Protein AF-A0A9X5XL05-F1 (afdb_monomer_lite)

Structure (mmCIF, N/CA/C/O backbone):
data_AF-A0A9X5XL05-F1
#
_entry.id   AF-A0A9X5XL05-F1
#
loop_
_atom_site.group_PDB
_atom_site.id
_atom_site.type_symbol
_atom_site.label_atom_id
_atom_site.label_alt_id
_atom_site.label_comp_id
_atom_site.label_asym_id
_atom_site.label_entity_id
_atom_site.label_seq_id
_atom_site.pdbx_PDB_ins_code
_atom_site.Cartn_x
_atom_site.Cartn_y
_atom_site.Cartn_z
_atom_site.occupancy
_atom_site.B_iso_or_equiv
_atom_site.auth_seq_id
_atom_site.auth_comp_id
_atom_site.auth_asym_id
_atom_site.auth_atom_id
_atom_site.pdbx_PDB_model_num
ATOM 1 N N . MET A 1 1 ? 12.561 16.485 1.903 1.00 48.22 1 MET A N 1
ATOM 2 C CA . MET A 1 1 ? 11.525 15.566 1.399 1.00 48.22 1 MET A CA 1
ATOM 3 C C . MET A 1 1 ? 10.484 15.370 2.494 1.00 48.22 1 MET A C 1
ATOM 5 O O . MET A 1 1 ? 10.658 14.465 3.294 1.00 48.22 1 MET A O 1
ATOM 9 N N . PRO A 1 2 ? 9.504 16.279 2.630 1.00 58.25 2 PRO A N 1
ATOM 10 C CA . PRO A 1 2 ? 8.485 16.184 3.678 1.00 58.25 2 PRO A CA 1
ATOM 11 C C . PRO A 1 2 ? 7.296 15.292 3.279 1.00 58.25 2 PRO A C 1
ATOM 13 O O . PRO A 1 2 ? 6.867 14.473 4.084 1.00 58.25 2 PRO A O 1
ATOM 16 N N . GLU A 1 3 ? 6.841 15.361 2.026 1.00 59.88 3 GLU A N 1
ATOM 17 C CA . GLU A 1 3 ? 5.584 14.739 1.564 1.00 59.88 3 GLU A CA 1
ATOM 18 C C . GLU A 1 3 ? 5.547 13.207 1.707 1.00 59.88 3 GLU A C 1
ATOM 20 O O . GLU A 1 3 ? 4.507 12.631 2.014 1.00 59.88 3 GLU A O 1
ATOM 25 N N . THR A 1 4 ? 6.686 12.523 1.559 1.00 67.69 4 THR A N 1
ATOM 26 C CA . THR A 1 4 ? 6.767 11.057 1.696 1.00 67.69 4 THR A CA 1
ATOM 27 C C . THR A 1 4 ? 6.637 10.577 3.145 1.00 67.69 4 THR A C 1
ATOM 29 O O . THR A 1 4 ? 6.239 9.438 3.379 1.00 67.69 4 THR A O 1
ATOM 32 N N . SER A 1 5 ? 6.929 11.443 4.122 1.00 78.19 5 SER A N 1
ATOM 33 C CA .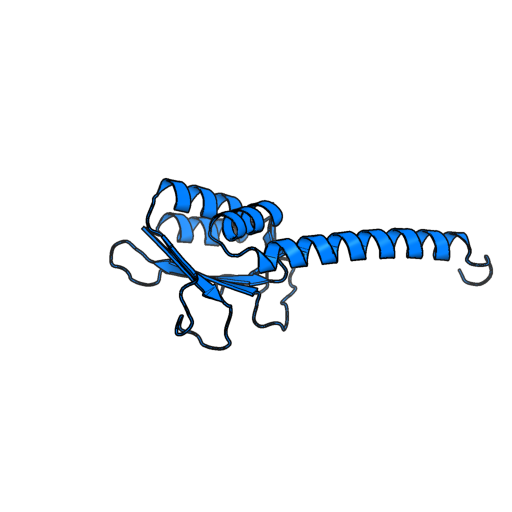 SER A 1 5 ? 6.847 11.125 5.556 1.00 78.19 5 SER A CA 1
ATOM 34 C C . SER A 1 5 ? 5.454 11.337 6.159 1.00 78.19 5 SER A C 1
ATOM 36 O O . SER A 1 5 ? 5.176 10.851 7.253 1.00 78.19 5 SER A O 1
ATOM 38 N N . GLU A 1 6 ? 4.561 12.033 5.452 1.00 89.12 6 GLU A N 1
ATOM 39 C CA . GLU A 1 6 ? 3.237 12.392 5.973 1.00 89.12 6 GLU A CA 1
ATOM 40 C C . GLU A 1 6 ? 2.302 11.187 6.071 1.00 89.12 6 GLU A C 1
ATOM 42 O O . GLU A 1 6 ? 1.629 11.024 7.089 1.00 89.12 6 GLU A O 1
ATOM 47 N N . LEU A 1 7 ? 2.308 10.301 5.067 1.00 93.56 7 LEU A N 1
ATOM 48 C CA . LEU A 1 7 ? 1.535 9.062 5.140 1.00 93.56 7 LEU A CA 1
ATOM 49 C C . LEU A 1 7 ? 2.006 8.212 6.325 1.00 93.56 7 LEU A C 1
ATOM 51 O O . LEU A 1 7 ? 1.184 7.780 7.126 1.00 93.56 7 LEU A O 1
ATOM 55 N N . ASP A 1 8 ? 3.319 8.024 6.483 1.00 93.94 8 ASP A N 1
ATOM 56 C CA . ASP A 1 8 ? 3.891 7.246 7.589 1.00 93.94 8 ASP A CA 1
ATOM 57 C C . ASP A 1 8 ? 3.458 7.788 8.963 1.00 93.94 8 ASP A C 1
ATOM 59 O O . ASP A 1 8 ? 3.035 7.031 9.842 1.00 93.94 8 ASP A O 1
ATOM 63 N N . ALA A 1 9 ? 3.452 9.117 9.112 1.00 94.25 9 ALA A N 1
ATOM 64 C CA . ALA A 1 9 ? 2.996 9.794 10.320 1.00 94.25 9 ALA A CA 1
ATOM 65 C C . ALA A 1 9 ? 1.493 9.614 10.604 1.00 94.25 9 ALA A C 1
ATOM 67 O O . ALA A 1 9 ? 1.076 9.702 11.762 1.00 94.25 9 ALA A O 1
ATOM 68 N N . VAL A 1 10 ? 0.664 9.352 9.592 1.00 96.00 10 VAL A N 1
ATOM 69 C CA . VAL A 1 10 ? -0.740 8.958 9.787 1.00 96.00 10 VAL A CA 1
ATOM 70 C C . VAL A 1 10 ? -0.832 7.476 10.143 1.00 96.00 10 VAL A C 1
ATOM 72 O O . VAL A 1 10 ? -1.502 7.124 11.114 1.00 96.00 10 VAL A O 1
ATOM 75 N N . LEU A 1 11 ? -0.123 6.611 9.412 1.00 96.06 11 LEU A N 1
ATOM 76 C CA . LEU A 1 11 ? -0.182 5.157 9.588 1.00 96.06 11 LEU A CA 1
ATOM 77 C C . LEU A 1 11 ? 0.314 4.692 10.963 1.00 96.06 11 LEU A C 1
ATOM 79 O O . LEU A 1 11 ? -0.214 3.715 11.483 1.00 96.06 11 LEU A O 1
ATOM 83 N N . GLN A 1 12 ? 1.254 5.402 11.596 1.00 96.12 12 GLN A N 1
ATOM 84 C CA . GLN A 1 12 ? 1.712 5.086 12.961 1.00 96.12 12 GLN A CA 1
ATOM 85 C C . GLN A 1 12 ? 0.593 5.140 14.022 1.00 96.12 12 GLN A C 1
ATOM 87 O O . GLN A 1 12 ? 0.749 4.587 15.107 1.00 96.12 12 GLN A O 1
ATOM 92 N N . HIS A 1 13 ? -0.519 5.828 13.737 1.00 96.88 13 HIS A N 1
ATOM 93 C CA . HIS A 1 13 ? -1.667 5.932 14.641 1.00 96.88 13 HIS A CA 1
ATOM 94 C C . HIS A 1 13 ? -2.726 4.850 14.383 1.00 96.88 13 HIS A C 1
ATOM 96 O O . HIS A 1 13 ? -3.717 4.775 15.114 1.00 96.88 13 HIS A O 1
ATOM 102 N N . ALA A 1 14 ? -2.548 4.029 13.346 1.00 97.94 14 ALA A N 1
ATOM 103 C CA . ALA A 1 14 ? -3.479 2.962 13.029 1.00 97.94 14 ALA A CA 1
ATOM 104 C C . ALA A 1 14 ? -3.370 1.826 14.052 1.00 97.94 14 ALA A C 1
ATOM 106 O O . ALA A 1 14 ? -2.284 1.352 14.375 1.00 97.94 14 ALA A O 1
ATOM 107 N N . SER A 1 15 ? -4.520 1.361 14.531 1.00 98.00 15 SER A N 1
ATOM 108 C CA . SER A 1 15 ? -4.636 0.168 15.377 1.00 98.00 15 SER A CA 1
ATOM 109 C C . SER A 1 15 ? -5.149 -1.049 14.604 1.00 98.00 15 SER A C 1
ATOM 111 O O . SER A 1 15 ? -5.112 -2.176 15.098 1.00 98.00 15 SER A O 1
ATOM 113 N N . ARG A 1 16 ? -5.670 -0.813 13.396 1.00 98.12 16 ARG A N 1
ATOM 114 C CA . ARG A 1 16 ? -6.301 -1.818 12.552 1.00 98.12 16 ARG A CA 1
ATOM 115 C C . ARG A 1 16 ? -6.215 -1.409 11.089 1.00 98.12 16 ARG A C 1
ATOM 117 O O . ARG A 1 16 ? -6.280 -0.223 10.765 1.00 98.12 16 ARG A O 1
ATOM 124 N N . VAL A 1 17 ? -6.124 -2.397 10.210 1.00 97.56 17 VAL A N 1
ATOM 125 C CA . VAL A 1 17 ? -6.231 -2.227 8.764 1.00 97.56 17 VAL A CA 1
ATOM 126 C C . VAL A 1 17 ? -7.261 -3.196 8.200 1.00 97.56 17 VAL A C 1
ATOM 128 O O . VAL A 1 17 ? -7.311 -4.365 8.587 1.00 97.56 17 VAL A O 1
ATOM 131 N N . ARG A 1 18 ? -8.076 -2.705 7.271 1.00 96.12 18 ARG A N 1
ATOM 132 C CA . ARG A 1 18 ? -8.934 -3.521 6.413 1.00 96.12 18 ARG A CA 1
ATOM 133 C C . ARG A 1 18 ? -8.456 -3.417 4.983 1.00 96.12 18 ARG A C 1
ATOM 135 O O . ARG A 1 18 ? -8.165 -2.328 4.498 1.00 96.12 18 ARG A O 1
ATOM 142 N N . VAL A 1 19 ? -8.385 -4.551 4.310 1.00 94.44 19 VAL A N 1
ATOM 143 C CA . VAL A 1 19 ? -7.928 -4.650 2.931 1.00 94.44 19 VAL A CA 1
ATOM 144 C C . VAL A 1 19 ? -9.054 -5.226 2.097 1.00 94.44 19 VAL A C 1
ATOM 146 O O . VAL A 1 19 ? -9.656 -6.229 2.473 1.00 94.44 19 VAL A O 1
ATOM 149 N N . ALA A 1 20 ? -9.333 -4.593 0.967 1.00 91.88 20 ALA A N 1
ATOM 150 C CA . ALA A 1 20 ? -10.346 -5.038 0.025 1.00 91.88 20 ALA A CA 1
ATOM 151 C C . ALA A 1 20 ? -9.894 -4.784 -1.412 1.00 91.88 20 ALA A C 1
ATOM 153 O O . ALA A 1 20 ? -8.992 -3.979 -1.664 1.00 91.88 20 ALA A O 1
ATOM 154 N N . ALA A 1 21 ? -10.549 -5.441 -2.367 1.00 85.56 21 ALA A N 1
ATOM 155 C CA . ALA A 1 21 ? -10.372 -5.113 -3.775 1.00 85.56 21 ALA A CA 1
ATOM 156 C C . ALA A 1 21 ? -10.703 -3.630 -4.009 1.00 85.56 21 ALA A C 1
ATOM 158 O O . ALA A 1 21 ? -11.677 -3.102 -3.461 1.00 85.56 21 ALA A O 1
ATOM 159 N N . ALA A 1 22 ? -9.894 -2.944 -4.818 1.00 78.50 22 ALA A N 1
ATOM 160 C CA . ALA A 1 22 ? -10.195 -1.565 -5.173 1.00 78.50 22 ALA A CA 1
ATOM 161 C C . ALA A 1 22 ? -11.462 -1.523 -6.046 1.00 78.50 22 ALA A C 1
ATOM 163 O O . ALA A 1 22 ? -11.494 -2.031 -7.167 1.00 78.50 22 ALA A O 1
ATOM 164 N N . VAL A 1 23 ? -12.521 -0.909 -5.522 1.00 68.69 23 VAL A N 1
ATOM 165 C CA . VAL A 1 23 ? -13.788 -0.676 -6.224 1.00 68.69 23 VAL A CA 1
ATOM 166 C C . VAL A 1 23 ? -14.033 0.824 -6.368 1.00 68.69 23 VAL A C 1
ATOM 168 O O . VAL A 1 23 ? -13.416 1.636 -5.684 1.00 68.69 23 VAL A O 1
ATOM 171 N N . ALA A 1 24 ? -14.939 1.214 -7.264 1.00 55.72 24 ALA A N 1
ATOM 172 C CA . ALA A 1 24 ? -15.238 2.624 -7.523 1.00 55.72 24 ALA A CA 1
ATOM 173 C C . ALA A 1 24 ? -15.923 3.361 -6.345 1.00 55.72 24 ALA A C 1
ATOM 175 O O . ALA A 1 24 ? -16.083 4.579 -6.416 1.00 55.72 24 ALA A O 1
ATOM 176 N N . SER A 1 25 ? -16.353 2.662 -5.285 1.00 55.03 25 SER A N 1
ATOM 177 C CA . SER A 1 25 ? -17.023 3.268 -4.126 1.00 55.03 25 SER A CA 1
ATOM 178 C C . SER A 1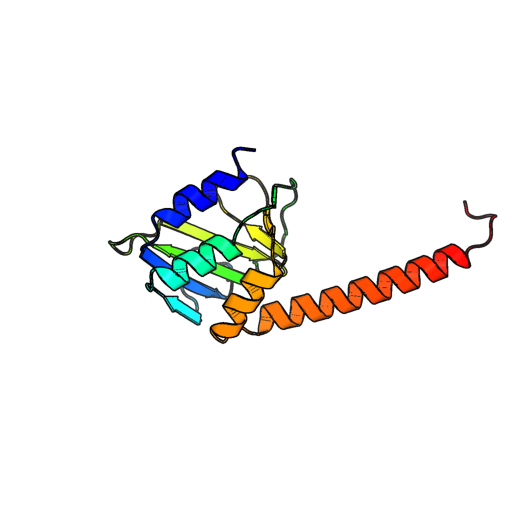 25 ? -16.044 3.778 -3.066 1.00 55.03 25 SER A C 1
ATOM 180 O O . SER A 1 25 ? -14.960 3.238 -2.863 1.00 55.03 25 SER A O 1
ATOM 182 N N . THR A 1 26 ? -16.463 4.816 -2.339 1.00 51.59 26 THR A N 1
ATOM 183 C CA . THR A 1 26 ? -15.694 5.445 -1.251 1.00 51.59 26 THR A CA 1
ATOM 184 C C . THR A 1 26 ? -15.670 4.626 0.044 1.00 51.59 26 THR A C 1
ATOM 186 O O . THR A 1 26 ? -14.795 4.849 0.879 1.00 51.59 26 THR A O 1
ATOM 189 N N . ALA A 1 27 ? -16.604 3.687 0.212 1.00 55.97 27 ALA A N 1
ATOM 190 C CA . ALA A 1 27 ? -16.660 2.748 1.329 1.00 55.97 27 ALA A CA 1
ATOM 191 C C . ALA A 1 27 ? -16.088 1.380 0.930 1.00 55.97 27 ALA A C 1
ATOM 193 O O . ALA A 1 27 ? -16.210 0.967 -0.230 1.00 55.97 27 ALA A O 1
ATOM 194 N N . VAL A 1 28 ? -15.508 0.668 1.904 1.00 55.72 28 VAL A N 1
ATOM 195 C CA . VAL A 1 28 ? -15.222 -0.770 1.800 1.00 55.72 28 VAL A CA 1
ATOM 196 C C . VAL A 1 28 ? -16.552 -1.529 1.917 1.00 55.72 28 VAL A C 1
ATOM 198 O O . VAL A 1 28 ? -16.828 -2.184 2.911 1.00 55.72 28 VAL A O 1
ATOM 201 N N . ASP A 1 29 ? -17.409 -1.393 0.905 1.00 55.88 29 ASP A N 1
ATOM 202 C CA . ASP A 1 29 ? -18.634 -2.195 0.746 1.00 55.88 29 ASP A CA 1
ATOM 203 C C . ASP A 1 29 ? -18.360 -3.486 -0.058 1.00 55.88 29 ASP A C 1
ATOM 205 O O . ASP A 1 29 ? -19.276 -4.226 -0.418 1.00 55.88 29 ASP A O 1
ATOM 209 N N . GLY A 1 30 ? -17.086 -3.750 -0.371 1.00 61.56 30 GLY A N 1
ATOM 210 C CA . GLY A 1 30 ? -16.612 -4.987 -0.987 1.00 61.56 30 GLY A CA 1
ATOM 211 C C . GLY A 1 30 ? -16.247 -6.055 0.045 1.00 61.56 30 GLY A C 1
ATOM 212 O O . GLY A 1 30 ? -16.142 -5.785 1.240 1.00 61.56 30 GLY A O 1
ATOM 213 N N . GLU A 1 31 ? -16.025 -7.280 -0.430 1.00 79.56 31 GLU A N 1
ATOM 214 C CA . GLU A 1 31 ? -15.494 -8.372 0.389 1.00 79.56 31 GLU A CA 1
ATOM 215 C C . GLU A 1 31 ? -14.166 -7.950 1.039 1.00 79.56 31 GLU A C 1
ATOM 217 O O . GLU A 1 31 ? -13.218 -7.556 0.352 1.00 79.56 31 GLU A O 1
ATOM 222 N N . ILE A 1 32 ? -14.122 -7.987 2.374 1.00 88.06 32 ILE A N 1
ATOM 223 C CA . ILE A 1 32 ? -12.899 -7.725 3.133 1.00 88.06 32 ILE A CA 1
ATOM 224 C C . ILE A 1 32 ? -12.000 -8.949 2.983 1.00 88.06 32 ILE A C 1
ATOM 226 O O . ILE A 1 32 ? -12.324 -10.030 3.468 1.00 88.06 32 ILE A O 1
ATOM 230 N N . LEU A 1 33 ? -10.866 -8.747 2.321 1.00 88.69 33 LEU A N 1
ATOM 231 C CA . LEU A 1 33 ? -9.860 -9.768 2.041 1.00 88.69 33 LEU A CA 1
ATOM 232 C C . LEU A 1 33 ? -8.975 -10.002 3.268 1.00 88.69 33 LEU A C 1
ATOM 234 O O . LEU A 1 33 ? -8.639 -11.132 3.607 1.00 88.69 33 LEU A O 1
ATOM 238 N N . VAL A 1 34 ? -8.627 -8.916 3.966 1.00 92.44 34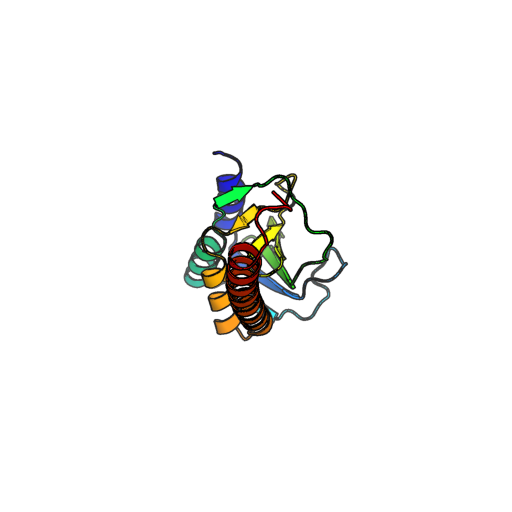 VAL A N 1
ATOM 239 C CA . VAL A 1 34 ? -7.822 -8.955 5.193 1.00 92.44 34 VAL A CA 1
ATOM 240 C C . VAL A 1 34 ? -8.402 -7.984 6.207 1.00 92.44 34 VAL A C 1
ATOM 242 O O . VAL A 1 34 ? -8.711 -6.841 5.876 1.00 92.44 34 VAL A O 1
ATOM 245 N N . ASP A 1 35 ? -8.508 -8.420 7.456 1.00 95.19 35 ASP A N 1
ATOM 246 C CA . ASP A 1 35 ? -8.858 -7.568 8.587 1.00 95.19 35 ASP A CA 1
ATOM 247 C C . ASP A 1 35 ? -7.896 -7.865 9.741 1.00 95.19 35 ASP A C 1
ATOM 249 O O . ASP A 1 35 ? -7.890 -8.973 10.282 1.00 95.19 35 ASP A O 1
ATOM 253 N N . LEU A 1 36 ? -7.026 -6.906 10.063 1.00 95.06 36 LEU A N 1
ATOM 254 C CA . LEU A 1 36 ? -5.868 -7.138 10.917 1.00 95.06 36 LEU A CA 1
ATOM 255 C C . LEU A 1 36 ? -5.672 -6.019 11.936 1.00 95.06 36 LEU A C 1
ATOM 257 O O . LEU A 1 36 ? -5.722 -4.841 11.597 1.00 95.06 36 LEU A O 1
ATOM 261 N N . SER A 1 37 ? -5.382 -6.400 13.180 1.00 96.81 37 SER A N 1
ATOM 262 C CA . SER A 1 37 ? -5.080 -5.488 14.292 1.00 96.81 37 SER A CA 1
ATOM 263 C C . SER A 1 37 ? -3.831 -5.889 15.086 1.00 96.81 37 SER A C 1
ATOM 265 O O . SER A 1 37 ? -3.611 -5.382 16.183 1.00 96.81 37 SER A O 1
ATOM 267 N N . ASP A 1 38 ? -3.042 -6.847 14.589 1.00 97.31 38 ASP A N 1
ATOM 268 C CA . ASP A 1 38 ? -1.781 -7.234 15.227 1.00 97.31 38 ASP A CA 1
ATOM 269 C C . ASP A 1 38 ? -0.735 -6.118 15.025 1.00 97.31 38 ASP A C 1
ATOM 271 O O . ASP A 1 38 ? -0.430 -5.781 13.877 1.00 97.31 38 ASP A O 1
ATOM 275 N N . PRO A 1 39 ? -0.163 -5.535 16.097 1.00 96.31 39 PRO A N 1
ATOM 276 C CA . PRO A 1 39 ? 0.761 -4.409 15.962 1.00 96.31 39 PRO A CA 1
ATOM 277 C C . PRO A 1 39 ? 2.027 -4.729 15.161 1.00 96.31 39 PRO A C 1
ATOM 279 O O . PRO A 1 39 ? 2.507 -3.886 14.407 1.00 96.31 39 PRO A O 1
ATOM 282 N N . ALA A 1 40 ? 2.563 -5.947 15.280 1.00 96.44 40 ALA A N 1
ATOM 283 C CA . ALA A 1 40 ? 3.783 -6.325 14.576 1.00 96.44 40 ALA A CA 1
ATOM 284 C C . ALA A 1 40 ? 3.533 -6.505 13.070 1.00 96.44 40 ALA A C 1
ATOM 286 O O . ALA A 1 40 ? 4.410 -6.212 12.257 1.00 96.44 40 ALA A O 1
ATOM 287 N N . GLU A 1 41 ? 2.351 -6.984 12.686 1.00 96.56 41 GLU A N 1
ATOM 288 C CA . GLU A 1 41 ? 1.913 -7.018 11.288 1.00 96.56 41 GLU A CA 1
ATOM 289 C C . GLU A 1 41 ? 1.615 -5.620 10.733 1.00 96.56 41 GLU A C 1
ATOM 291 O O . GLU A 1 41 ? 1.992 -5.331 9.597 1.00 96.56 41 GLU A O 1
ATOM 296 N N . LEU A 1 42 ? 1.024 -4.720 11.526 1.00 97.19 42 LEU A N 1
ATOM 297 C CA . LEU A 1 42 ? 0.835 -3.320 11.125 1.00 97.19 42 LEU A CA 1
ATOM 298 C C . LEU A 1 42 ? 2.175 -2.618 10.867 1.00 97.19 42 LEU A C 1
ATOM 300 O O . LEU A 1 42 ? 2.315 -1.925 9.860 1.00 97.19 42 LEU A O 1
ATOM 304 N N . ASP A 1 43 ? 3.186 -2.855 11.705 1.00 96.38 43 ASP A N 1
ATOM 305 C CA . ASP A 1 43 ? 4.539 -2.331 11.490 1.00 96.38 43 ASP A CA 1
ATOM 306 C C . ASP A 1 43 ? 5.198 -2.896 10.223 1.00 96.38 43 ASP A C 1
ATOM 308 O O . ASP A 1 43 ? 5.856 -2.162 9.471 1.00 96.38 43 ASP A O 1
ATOM 312 N N . ARG A 1 44 ? 5.004 -4.194 9.946 1.00 96.25 44 ARG A N 1
ATOM 313 C CA . ARG A 1 44 ? 5.457 -4.818 8.692 1.00 96.25 44 ARG A CA 1
ATOM 314 C C . ARG A 1 44 ? 4.788 -4.175 7.480 1.00 96.25 44 ARG A C 1
ATOM 316 O O . ARG A 1 44 ? 5.485 -3.838 6.521 1.00 96.25 44 ARG A O 1
ATOM 323 N N . LEU A 1 45 ? 3.473 -3.970 7.534 1.00 96.94 45 LEU A N 1
ATOM 324 C CA . LEU A 1 45 ? 2.715 -3.328 6.464 1.00 96.94 45 LEU A CA 1
ATOM 325 C C . LEU A 1 45 ? 3.173 -1.881 6.248 1.00 96.94 45 LEU A C 1
ATOM 327 O O . LEU A 1 45 ? 3.481 -1.504 5.119 1.00 96.94 45 LEU A O 1
ATOM 331 N N . ARG A 1 46 ? 3.298 -1.091 7.319 1.00 96.00 46 ARG A N 1
ATOM 332 C CA . ARG A 1 46 ? 3.784 0.296 7.263 1.00 96.00 46 ARG A CA 1
ATOM 333 C C . ARG A 1 46 ? 5.157 0.378 6.599 1.00 96.00 46 ARG A C 1
ATOM 335 O O . ARG A 1 46 ? 5.355 1.168 5.681 1.00 96.00 46 ARG A O 1
ATOM 342 N N . THR A 1 47 ? 6.075 -0.508 6.987 1.00 94.94 47 THR A N 1
ATOM 343 C CA . THR A 1 47 ? 7.402 -0.608 6.361 1.00 94.94 47 THR A CA 1
ATOM 344 C C . THR A 1 47 ? 7.287 -0.909 4.864 1.00 94.94 47 THR A C 1
ATOM 346 O O . THR A 1 47 ? 7.917 -0.236 4.050 1.00 94.94 47 THR A O 1
ATOM 349 N N . ALA A 1 48 ? 6.449 -1.878 4.482 1.00 96.38 48 ALA A N 1
ATOM 350 C CA . ALA A 1 48 ? 6.235 -2.260 3.087 1.00 96.38 48 ALA A CA 1
ATOM 351 C C . ALA A 1 48 ? 5.578 -1.156 2.233 1.00 96.38 48 ALA A C 1
ATOM 353 O O . ALA A 1 48 ? 5.758 -1.143 1.016 1.00 96.38 48 ALA A O 1
ATOM 354 N N . MET A 1 49 ? 4.854 -0.224 2.858 1.00 96.44 49 MET A N 1
ATOM 355 C CA . MET A 1 49 ? 4.205 0.923 2.210 1.00 96.44 49 MET A CA 1
ATOM 356 C C . MET A 1 49 ? 5.091 2.171 2.107 1.00 96.44 49 MET A C 1
ATOM 358 O O . MET A 1 49 ? 4.620 3.219 1.666 1.00 96.44 49 MET A O 1
ATOM 362 N N . SER A 1 50 ? 6.371 2.077 2.478 1.00 95.00 50 SER A N 1
ATOM 363 C CA . SER A 1 50 ? 7.317 3.188 2.336 1.00 95.00 50 SER A CA 1
ATOM 364 C C . SER A 1 50 ? 7.415 3.650 0.880 1.00 95.00 50 SER A C 1
ATOM 366 O O . SER A 1 50 ? 7.583 2.835 -0.033 1.00 95.00 50 SER A O 1
ATOM 368 N N . VAL A 1 51 ? 7.355 4.964 0.663 1.00 94.19 51 VAL A N 1
ATOM 369 C CA . VAL A 1 51 ? 7.424 5.580 -0.668 1.00 94.19 51 VAL A CA 1
ATOM 370 C C . VAL A 1 51 ? 8.761 6.282 -0.894 1.00 94.19 51 VAL A C 1
ATOM 372 O O . VAL A 1 51 ? 9.334 6.876 0.016 1.00 94.19 51 VAL A O 1
ATOM 375 N N . GLU A 1 52 ? 9.264 6.202 -2.122 1.00 91.81 52 GLU A N 1
ATOM 376 C CA . GLU A 1 52 ? 10.512 6.832 -2.554 1.00 91.81 52 GLU A CA 1
ATOM 377 C C . GLU A 1 52 ? 10.279 8.280 -2.997 1.00 91.81 52 GLU A C 1
ATOM 379 O O . GLU A 1 52 ? 10.999 9.189 -2.581 1.00 91.81 52 GLU A O 1
ATOM 384 N N . ALA A 1 53 ? 9.263 8.506 -3.835 1.00 89.62 53 ALA A N 1
ATOM 385 C CA . ALA A 1 53 ? 9.005 9.807 -4.441 1.00 89.62 53 ALA A CA 1
ATOM 386 C C . ALA A 1 53 ? 7.550 9.965 -4.900 1.00 89.62 53 ALA A C 1
ATOM 388 O O . ALA A 1 53 ? 6.889 8.995 -5.269 1.00 89.62 53 ALA A O 1
ATOM 389 N N . VAL A 1 54 ? 7.087 11.215 -4.954 1.00 87.62 54 VAL A N 1
ATOM 390 C CA . VAL A 1 54 ? 5.825 11.620 -5.588 1.00 87.62 54 VAL A CA 1
ATOM 391 C C . VAL A 1 54 ? 6.163 12.172 -6.975 1.00 87.62 54 VAL A C 1
ATOM 393 O O . VAL A 1 54 ? 6.843 13.186 -7.100 1.00 87.62 54 VAL A O 1
ATOM 396 N N . HIS A 1 55 ? 5.763 11.466 -8.031 1.00 78.06 55 HIS A N 1
ATOM 397 C CA . HIS A 1 55 ? 6.263 11.701 -9.397 1.00 78.06 55 HIS A CA 1
ATOM 398 C C . HIS A 1 55 ? 5.368 12.578 -10.292 1.00 78.06 55 HIS A C 1
ATOM 400 O O . HIS A 1 55 ? 5.573 12.631 -11.504 1.00 78.06 55 HIS A O 1
ATOM 406 N N . GLY A 1 56 ? 4.353 13.251 -9.738 1.00 81.62 56 GLY A N 1
ATOM 407 C CA . GLY A 1 56 ? 3.445 14.123 -10.500 1.00 81.62 56 GLY A CA 1
ATOM 408 C C . GLY A 1 56 ? 2.523 13.381 -11.480 1.00 81.62 56 GLY A C 1
ATOM 409 O O . GLY A 1 56 ? 1.738 14.006 -12.189 1.00 81.62 56 GLY A O 1
ATOM 410 N N . PHE A 1 57 ? 2.601 12.049 -11.530 1.00 88.44 57 PHE A N 1
ATOM 411 C CA . PHE A 1 57 ? 1.764 11.186 -12.354 1.00 88.44 57 PHE A CA 1
ATOM 412 C C . PHE A 1 57 ? 0.641 10.558 -11.526 1.00 88.44 57 PHE A C 1
ATOM 414 O O . PHE A 1 57 ? 0.851 10.122 -10.394 1.00 88.44 57 PHE A O 1
ATOM 421 N N . ARG A 1 58 ? -0.553 10.465 -12.116 1.00 89.94 58 ARG A N 1
ATOM 422 C CA . ARG A 1 58 ? -1.723 9.823 -11.513 1.00 89.94 58 ARG A CA 1
ATOM 423 C C . ARG A 1 58 ? -2.310 8.804 -12.484 1.00 89.94 58 ARG A C 1
ATOM 425 O O . ARG A 1 58 ? -2.692 9.162 -13.597 1.00 89.94 58 ARG A O 1
ATOM 432 N N . CYS A 1 59 ? -2.400 7.539 -12.074 1.00 89.62 59 CYS A N 1
ATOM 433 C CA . CYS A 1 59 ? -3.031 6.496 -12.879 1.00 89.62 59 CYS A CA 1
ATOM 434 C C . CYS A 1 59 ? -4.526 6.782 -13.069 1.00 89.62 59 CYS A C 1
ATOM 436 O O . CYS A 1 59 ? -5.228 7.121 -12.120 1.00 89.62 59 CYS A O 1
ATOM 438 N N . MET A 1 60 ? -5.062 6.538 -14.262 1.00 90.81 60 MET A N 1
ATOM 439 C CA . MET A 1 60 ? -6.511 6.627 -14.506 1.00 90.81 60 MET A CA 1
ATOM 440 C C . MET A 1 60 ? -7.284 5.354 -14.119 1.00 90.81 60 MET A C 1
ATOM 442 O O . MET A 1 60 ? -8.493 5.272 -14.314 1.00 90.81 60 MET A O 1
ATOM 446 N N . CYS A 1 61 ? -6.594 4.352 -13.581 1.00 89.88 61 CYS A N 1
ATOM 447 C CA . CYS A 1 61 ? -7.175 3.113 -13.092 1.00 89.88 61 CYS A CA 1
ATOM 448 C C . CYS A 1 61 ? -7.815 3.283 -11.702 1.00 89.88 61 CYS A C 1
ATOM 450 O O . CYS A 1 61 ? -7.469 4.197 -10.949 1.00 89.88 61 CYS A O 1
ATOM 452 N N . LEU A 1 62 ? -8.728 2.368 -11.354 1.00 88.38 62 LEU A N 1
ATOM 453 C CA . LEU A 1 62 ? -9.355 2.318 -10.025 1.00 88.38 62 LEU A CA 1
ATOM 454 C C . LEU A 1 62 ? -8.369 1.889 -8.928 1.00 88.38 62 LEU A C 1
ATOM 456 O O . LEU A 1 62 ? -8.511 2.320 -7.790 1.00 88.38 62 LEU A O 1
ATOM 460 N N . GLY A 1 63 ? -7.359 1.096 -9.294 1.00 90.56 63 GLY A N 1
ATOM 461 C CA . GLY A 1 63 ? -6.411 0.464 -8.378 1.00 90.56 63 GLY A CA 1
ATOM 462 C C . GLY A 1 63 ? -6.596 -1.046 -8.332 1.00 90.56 63 GLY A C 1
ATOM 463 O O . GLY A 1 63 ? -7.538 -1.578 -8.918 1.00 90.56 63 GLY A O 1
ATOM 464 N N . ASP A 1 64 ? -5.684 -1.717 -7.641 1.00 89.56 64 ASP A N 1
ATOM 465 C CA . ASP A 1 64 ? -5.711 -3.164 -7.436 1.00 89.56 64 ASP A CA 1
ATOM 466 C C . ASP A 1 64 ? -6.345 -3.480 -6.074 1.00 89.56 64 ASP A C 1
ATOM 468 O O . ASP A 1 64 ? -7.285 -4.267 -5.963 1.00 89.56 64 ASP A O 1
ATOM 472 N N . VAL A 1 65 ? -5.843 -2.821 -5.024 1.00 92.44 65 VAL A N 1
ATOM 473 C CA . VAL A 1 65 ? -6.177 -3.102 -3.624 1.00 92.44 65 VAL A CA 1
ATOM 474 C C . VAL A 1 65 ? -6.323 -1.797 -2.850 1.00 92.44 65 VAL A C 1
ATOM 476 O O . VAL A 1 65 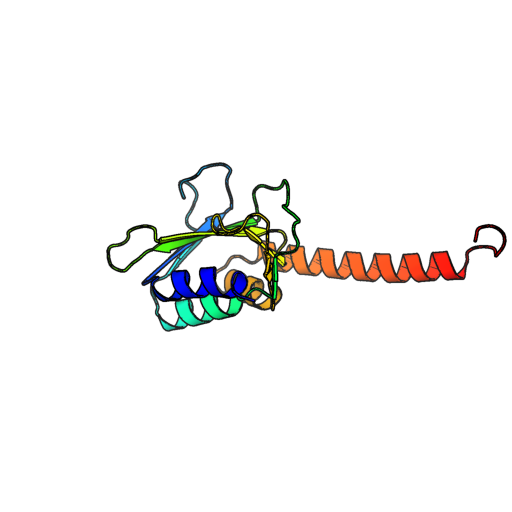? -5.499 -0.894 -2.988 1.00 92.44 65 VAL A O 1
ATOM 479 N N . ARG A 1 66 ? -7.355 -1.708 -2.011 1.00 94.19 66 ARG A N 1
ATOM 480 C CA . ARG A 1 66 ? -7.590 -0.607 -1.075 1.00 94.19 66 ARG A CA 1
ATOM 481 C C . ARG A 1 66 ? -7.267 -1.054 0.348 1.00 94.19 66 ARG A C 1
ATOM 483 O O . ARG A 1 66 ? -7.756 -2.084 0.798 1.00 94.19 66 ARG A O 1
ATOM 490 N N . PHE A 1 67 ? -6.507 -0.227 1.052 1.00 96.12 67 PHE A N 1
ATOM 491 C CA . PHE A 1 67 ? -6.203 -0.337 2.473 1.00 96.12 67 PHE A CA 1
ATOM 492 C C . PHE A 1 67 ? -6.952 0.769 3.211 1.00 96.12 67 PHE A C 1
ATOM 494 O O . PHE A 1 67 ? -6.773 1.946 2.904 1.00 96.12 67 PHE A O 1
ATOM 501 N N . GLU A 1 68 ? -7.787 0.410 4.172 1.00 96.88 68 GLU A N 1
ATOM 502 C CA . GLU A 1 68 ? -8.450 1.329 5.091 1.00 96.88 68 GLU A CA 1
ATOM 503 C C . GLU A 1 68 ? -7.792 1.203 6.466 1.00 96.88 68 GLU A C 1
ATOM 505 O O . GLU A 1 68 ? -7.804 0.129 7.067 1.00 96.88 68 GLU A O 1
ATOM 510 N N . PHE A 1 69 ? -7.214 2.294 6.962 1.00 97.69 69 PHE A N 1
ATOM 511 C CA . PHE A 1 69 ? -6.551 2.339 8.263 1.00 97.69 69 PHE A CA 1
ATOM 512 C C . PHE A 1 69 ? -7.474 2.967 9.295 1.00 97.69 69 PHE A C 1
ATOM 514 O O . PHE A 1 69 ? -8.026 4.043 9.057 1.00 97.69 69 PHE A O 1
ATOM 521 N N . LEU A 1 70 ? -7.618 2.312 10.445 1.00 98.12 70 LEU A N 1
ATOM 522 C CA . LEU A 1 70 ? -8.513 2.735 11.517 1.00 98.12 70 LEU A CA 1
ATOM 523 C C . LEU A 1 70 ? -7.749 2.965 12.824 1.00 98.12 70 LEU A C 1
ATOM 525 O O . LEU A 1 70 ? -6.774 2.269 13.115 1.00 98.12 70 LEU A O 1
ATOM 529 N N . ASP A 1 71 ? -8.212 3.924 13.623 1.00 97.69 71 ASP A N 1
ATOM 530 C CA . ASP A 1 71 ? -7.710 4.174 14.977 1.00 97.69 71 ASP A CA 1
ATOM 531 C C . ASP A 1 71 ? -8.229 3.130 15.986 1.00 97.69 71 ASP A C 1
ATOM 533 O O . ASP A 1 71 ? -8.918 2.173 15.623 1.00 97.69 71 ASP A O 1
ATOM 537 N N . ALA A 1 72 ? -7.860 3.274 17.262 1.00 96.44 72 ALA A N 1
ATOM 538 C CA . ALA A 1 72 ? -8.272 2.365 18.341 1.00 96.44 72 ALA A CA 1
ATOM 539 C C . ALA A 1 72 ? -9.793 2.340 18.589 1.00 96.44 72 ALA A C 1
ATOM 541 O O . ALA A 1 72 ? -10.316 1.341 19.083 1.00 96.44 72 ALA A O 1
ATOM 542 N N . ASP A 1 73 ? -10.499 3.404 18.204 1.00 96.88 73 ASP A N 1
ATOM 543 C CA . ASP A 1 73 ? -11.952 3.536 18.318 1.00 96.88 73 ASP A CA 1
ATOM 544 C C . ASP A 1 73 ? -12.674 3.055 17.042 1.00 96.88 73 ASP A C 1
ATOM 546 O O . ASP A 1 73 ? -13.873 3.283 16.872 1.00 96.88 73 ASP A O 1
ATOM 550 N N . ALA A 1 74 ? -11.949 2.388 16.132 1.00 94.81 74 ALA A N 1
ATOM 551 C CA . ALA A 1 74 ? -12.417 1.931 14.826 1.00 94.81 74 ALA A CA 1
ATOM 552 C C . ALA A 1 74 ? -12.927 3.058 13.907 1.00 94.81 74 ALA A C 1
ATOM 554 O O . ALA A 1 74 ? -13.750 2.818 13.020 1.00 94.81 74 ALA A O 1
ATOM 555 N N . ARG A 1 75 ? -12.430 4.286 14.084 1.00 96.50 75 ARG A N 1
ATOM 556 C CA . ARG A 1 75 ? -12.679 5.398 13.161 1.00 96.50 75 ARG A CA 1
ATOM 557 C C . ARG A 1 75 ? -11.631 5.387 12.060 1.00 96.50 75 ARG A C 1
ATOM 559 O O . ARG A 1 75 ? -10.447 5.188 12.325 1.00 96.50 75 ARG A O 1
ATOM 566 N N . GLN A 1 76 ? -12.058 5.631 10.826 1.00 96.50 76 GLN A N 1
ATOM 567 C CA . GLN A 1 76 ? -11.152 5.696 9.686 1.00 96.50 76 GLN A CA 1
ATOM 568 C C . GLN A 1 76 ? -10.187 6.883 9.837 1.00 96.50 76 GLN A C 1
ATOM 570 O O . GLN A 1 76 ? -10.612 8.034 9.916 1.00 96.50 76 GLN A O 1
ATOM 575 N N . LEU A 1 77 ? -8.887 6.591 9.841 1.00 96.88 77 LEU A N 1
ATOM 576 C CA . LEU A 1 77 ? -7.818 7.586 9.772 1.00 96.88 77 LEU A CA 1
ATOM 577 C C . LEU A 1 77 ? -7.578 8.001 8.327 1.00 96.88 77 LEU A C 1
ATOM 579 O O . LEU A 1 77 ? -7.505 9.185 8.008 1.00 96.88 77 LEU A O 1
ATOM 583 N N . THR A 1 78 ? -7.436 7.012 7.444 1.00 96.81 78 THR A N 1
ATOM 584 C CA . THR A 1 78 ? -7.207 7.252 6.025 1.00 96.81 78 THR A CA 1
ATOM 585 C C . THR A 1 78 ? -7.455 6.004 5.184 1.00 96.81 78 THR A C 1
ATOM 587 O O . THR A 1 78 ? -7.697 4.917 5.712 1.00 96.81 78 THR A O 1
ATOM 590 N N . ALA A 1 79 ? -7.397 6.162 3.864 1.00 95.94 79 ALA A N 1
ATOM 591 C CA . ALA A 1 79 ? -7.345 5.051 2.933 1.00 95.94 79 ALA A CA 1
ATOM 592 C C . ALA A 1 79 ? -6.241 5.256 1.896 1.00 95.94 79 ALA A C 1
ATOM 594 O O . ALA A 1 79 ? -5.988 6.375 1.453 1.00 95.94 79 ALA A O 1
ATOM 595 N N . VAL A 1 80 ? -5.613 4.155 1.498 1.00 96.06 80 VAL A N 1
ATOM 596 C CA . VAL A 1 80 ? -4.537 4.126 0.509 1.00 96.06 80 VAL A CA 1
ATOM 597 C C . VAL A 1 80 ? -4.867 3.073 -0.538 1.00 96.06 80 VAL A C 1
ATOM 599 O O . VAL A 1 80 ? -5.355 1.997 -0.199 1.00 96.06 80 VAL A O 1
ATOM 602 N N . VAL A 1 81 ? -4.618 3.363 -1.812 1.00 95.44 81 VAL A N 1
ATOM 603 C CA . VAL A 1 81 ? -4.882 2.426 -2.912 1.00 95.44 81 VAL A CA 1
ATOM 604 C C . VAL A 1 81 ? -3.578 2.055 -3.606 1.00 95.44 81 VAL A C 1
ATOM 606 O O . VAL A 1 81 ? -2.816 2.931 -4.004 1.00 95.44 81 VAL A O 1
ATOM 609 N N . LEU A 1 82 ? -3.323 0.757 -3.753 1.00 95.06 82 LEU A N 1
ATOM 610 C CA . LEU A 1 82 ? -2.211 0.224 -4.532 1.00 95.06 82 LEU A CA 1
ATOM 611 C C . LEU A 1 82 ? -2.572 0.204 -6.015 1.00 95.06 82 LEU A C 1
ATOM 613 O O . LEU A 1 82 ? -3.643 -0.268 -6.393 1.00 95.06 82 LEU A O 1
ATOM 617 N N . HIS A 1 83 ? -1.646 0.666 -6.844 1.00 93.62 83 HIS A N 1
ATOM 618 C CA . HIS A 1 83 ? -1.748 0.671 -8.291 1.00 93.62 83 HIS A CA 1
ATOM 619 C C . HIS A 1 83 ? -0.565 -0.076 -8.910 1.00 93.62 83 HIS A C 1
ATOM 621 O O . HIS A 1 83 ? 0.606 0.249 -8.683 1.00 93.62 83 HIS A O 1
ATOM 627 N N . HIS A 1 84 ? -0.888 -1.082 -9.718 1.00 90.88 84 HIS A N 1
ATOM 628 C CA . HIS A 1 84 ? 0.036 -1.885 -10.515 1.00 90.88 84 HIS A CA 1
ATOM 629 C C . HIS A 1 84 ? 1.217 -2.459 -9.721 1.00 90.88 84 HIS A C 1
ATOM 631 O O . HIS A 1 84 ? 2.325 -2.597 -10.244 1.00 90.88 84 HIS A O 1
ATOM 637 N N . GLY A 1 85 ? 1.001 -2.741 -8.434 1.00 92.25 85 GLY A N 1
ATOM 638 C CA . GLY A 1 85 ? 2.037 -3.234 -7.524 1.00 92.25 85 GLY A CA 1
ATOM 639 C C . GLY A 1 85 ? 3.234 -2.299 -7.294 1.00 92.25 85 GLY A C 1
ATOM 640 O O . GLY A 1 85 ? 4.236 -2.738 -6.730 1.00 92.25 85 GLY A O 1
ATOM 641 N N . ALA A 1 86 ? 3.165 -1.041 -7.738 1.00 92.19 86 ALA A N 1
ATOM 642 C CA . ALA A 1 86 ? 4.323 -0.150 -7.800 1.00 92.19 86 ALA A CA 1
ATOM 643 C C . ALA A 1 86 ? 4.069 1.242 -7.219 1.00 92.19 86 ALA A C 1
ATOM 645 O O . ALA A 1 86 ? 5.009 1.865 -6.723 1.00 92.19 86 ALA A O 1
ATOM 646 N N . THR A 1 87 ? 2.831 1.734 -7.263 1.00 94.44 87 THR A N 1
ATOM 647 C CA . THR A 1 87 ? 2.501 3.069 -6.763 1.00 94.44 87 THR A CA 1
ATOM 648 C C . THR A 1 87 ? 1.356 3.038 -5.761 1.00 94.44 87 THR A C 1
ATOM 650 O O . THR A 1 87 ? 0.493 2.162 -5.800 1.00 94.44 87 THR A O 1
ATOM 653 N N . LEU A 1 88 ? 1.357 3.998 -4.842 1.00 95.38 88 LEU A N 1
ATOM 654 C CA . LEU A 1 88 ? 0.287 4.232 -3.883 1.00 95.38 88 LEU A CA 1
ATOM 655 C C . LEU A 1 88 ? -0.430 5.537 -4.204 1.00 95.38 88 LEU A C 1
ATOM 657 O O . LEU A 1 88 ? 0.199 6.554 -4.494 1.00 95.38 88 LEU A O 1
ATOM 661 N N . ARG A 1 89 ? -1.751 5.516 -4.077 1.00 95.06 89 ARG A N 1
ATOM 662 C CA . ARG A 1 89 ? -2.600 6.700 -4.071 1.00 95.06 89 ARG A CA 1
ATOM 663 C C . ARG A 1 89 ? -3.081 6.977 -2.662 1.00 95.06 89 ARG A C 1
ATOM 665 O O . ARG A 1 89 ? -3.660 6.098 -2.025 1.00 95.06 89 ARG A O 1
ATOM 672 N N . TRP A 1 90 ? -2.898 8.213 -2.225 1.00 95.69 90 TRP A N 1
ATOM 673 C CA . TRP A 1 90 ? -3.367 8.718 -0.946 1.00 95.69 90 TRP A CA 1
ATOM 674 C C . TRP A 1 90 ? -3.867 10.150 -1.129 1.00 95.69 90 TRP A C 1
ATOM 676 O O . TRP A 1 90 ? -3.224 10.932 -1.823 1.00 95.69 90 TRP A O 1
ATOM 686 N N . ASP A 1 91 ? -5.000 10.497 -0.516 1.00 92.62 91 ASP A N 1
ATOM 687 C CA . ASP A 1 91 ? -5.631 11.817 -0.694 1.00 92.62 91 ASP A CA 1
ATOM 688 C C . ASP A 1 91 ? -4.801 12.973 -0.110 1.00 92.62 91 ASP A C 1
ATOM 690 O O . ASP A 1 91 ? -5.046 14.131 -0.441 1.00 92.62 91 ASP A O 1
ATOM 694 N N . GLY A 1 92 ? -3.805 12.671 0.729 1.00 91.88 92 GLY A N 1
ATOM 695 C CA . GLY A 1 92 ? -2.825 13.651 1.200 1.00 91.88 92 GLY A CA 1
ATOM 696 C C . GLY A 1 92 ? -1.793 14.071 0.144 1.00 91.88 92 GLY A C 1
ATOM 697 O O . GLY A 1 92 ? -1.064 15.028 0.374 1.00 91.88 92 GLY A O 1
ATOM 698 N N . TRP A 1 93 ? -1.733 13.404 -1.015 1.00 92.62 93 TRP A N 1
ATOM 699 C CA . TRP A 1 93 ? -0.829 13.747 -2.119 1.00 92.62 93 TRP A CA 1
ATOM 700 C C . TRP A 1 93 ? -1.592 14.207 -3.368 1.00 92.62 93 TRP A C 1
ATOM 702 O O . TRP A 1 93 ? -2.678 13.720 -3.681 1.00 92.62 93 TRP A O 1
ATOM 712 N N . GLU A 1 94 ? -0.987 15.101 -4.155 1.00 90.31 94 GLU A N 1
ATOM 713 C CA . GLU A 1 94 ? -1.580 15.564 -5.423 1.00 90.31 94 GLU A CA 1
ATOM 714 C C . GLU A 1 94 ? -1.567 14.485 -6.525 1.00 90.31 94 GLU A C 1
ATOM 716 O O . GLU A 1 94 ? -2.400 14.488 -7.439 1.00 90.31 94 GLU A O 1
ATOM 721 N N . SER A 1 95 ? -0.633 13.535 -6.436 1.00 92.06 95 SER A N 1
ATOM 722 C CA . SER A 1 95 ? -0.408 12.481 -7.428 1.00 92.06 95 SER A CA 1
ATOM 723 C C . SER A 1 95 ? -0.034 11.155 -6.764 1.00 92.06 95 SER A C 1
ATOM 725 O O . SER A 1 95 ? 0.143 11.095 -5.547 1.00 92.06 95 SER A O 1
ATOM 727 N N . ASP A 1 96 ? 0.064 10.082 -7.550 1.00 94.44 96 ASP A N 1
ATOM 728 C CA . ASP A 1 96 ? 0.455 8.783 -7.008 1.00 94.44 96 ASP A CA 1
ATOM 729 C C . ASP A 1 96 ? 1.951 8.819 -6.619 1.00 94.44 96 ASP A C 1
ATOM 731 O O . ASP A 1 96 ? 2.762 9.510 -7.246 1.00 94.44 96 ASP A O 1
ATOM 735 N N . ALA A 1 97 ? 2.327 8.069 -5.584 1.00 94.38 97 ALA A N 1
ATOM 736 C CA . ALA A 1 97 ? 3.699 7.963 -5.095 1.00 94.38 97 ALA A CA 1
ATOM 737 C C . ALA A 1 97 ? 4.297 6.593 -5.417 1.00 94.38 97 ALA A C 1
ATOM 739 O O . ALA A 1 97 ? 3.617 5.574 -5.317 1.00 94.38 97 ALA A O 1
ATOM 740 N N . VAL A 1 98 ? 5.577 6.552 -5.777 1.00 93.75 98 VAL A N 1
ATOM 741 C CA . VAL A 1 98 ? 6.309 5.313 -6.066 1.00 93.75 98 VAL A CA 1
ATOM 742 C C . VAL A 1 98 ? 6.709 4.640 -4.762 1.00 93.75 98 VAL A C 1
ATOM 744 O O . VAL A 1 98 ? 7.305 5.273 -3.892 1.00 93.75 98 VAL A O 1
ATOM 747 N N . LEU A 1 99 ? 6.414 3.349 -4.632 1.00 94.12 99 LEU A N 1
ATOM 748 C CA . LEU A 1 99 ? 6.882 2.536 -3.513 1.00 94.12 99 LEU A CA 1
ATOM 749 C C . LEU A 1 99 ? 8.400 2.365 -3.576 1.00 94.12 99 LEU A C 1
ATOM 751 O O . LEU A 1 99 ? 8.930 1.929 -4.595 1.00 94.12 99 LEU A O 1
ATOM 755 N N . ALA A 1 100 ? 9.080 2.574 -2.450 1.00 93.31 100 ALA A N 1
ATOM 756 C CA . ALA A 1 100 ? 10.503 2.260 -2.312 1.00 93.31 100 ALA A CA 1
ATOM 757 C C . ALA A 1 100 ? 10.775 0.746 -2.427 1.00 93.31 100 ALA A C 1
ATOM 759 O O . ALA A 1 100 ? 11.874 0.318 -2.773 1.00 93.31 100 ALA A O 1
ATOM 760 N N . GLY A 1 101 ? 9.765 -0.083 -2.140 1.00 86.94 101 GLY A N 1
ATOM 761 C CA . GLY A 1 101 ? 9.863 -1.538 -2.186 1.00 86.94 101 GLY A CA 1
ATOM 762 C C . GLY A 1 101 ? 8.552 -2.211 -2.573 1.00 86.94 101 GLY A C 1
ATOM 763 O O . GLY A 1 101 ? 8.039 -3.010 -1.797 1.00 86.94 101 GLY A O 1
ATOM 764 N N . GLY A 1 102 ? 8.023 -1.940 -3.775 1.00 89.19 102 GLY A N 1
ATOM 765 C CA . GLY A 1 102 ? 6.721 -2.472 -4.222 1.00 89.19 102 GLY A CA 1
ATOM 766 C C . GLY A 1 102 ? 6.557 -3.986 -4.035 1.00 89.19 102 GLY A C 1
ATOM 767 O O . GLY A 1 102 ? 5.530 -4.462 -3.554 1.00 89.19 102 GLY A O 1
ATOM 768 N N . ARG A 1 103 ? 7.627 -4.755 -4.276 1.00 94.12 103 ARG A N 1
ATOM 769 C CA . ARG A 1 103 ? 7.631 -6.209 -4.059 1.00 94.12 103 ARG A CA 1
ATOM 770 C C . ARG A 1 103 ? 7.390 -6.621 -2.601 1.00 94.12 103 ARG A C 1
ATOM 772 O O . ARG A 1 103 ? 6.803 -7.675 -2.383 1.00 94.12 103 ARG A O 1
ATOM 779 N N . LEU A 1 104 ? 7.819 -5.832 -1.613 1.00 95.56 104 LEU A N 1
ATOM 780 C CA . LEU A 1 104 ? 7.583 -6.137 -0.196 1.00 95.56 104 LEU A CA 1
ATOM 781 C C . LEU A 1 104 ? 6.088 -6.096 0.132 1.00 95.56 104 LEU A C 1
ATOM 783 O O . LEU A 1 104 ? 5.582 -7.025 0.756 1.00 95.56 104 LEU A O 1
ATOM 787 N N . LEU A 1 105 ? 5.374 -5.076 -0.351 1.00 96.25 105 LEU A N 1
ATOM 788 C CA . LEU A 1 105 ? 3.928 -4.959 -0.154 1.00 96.25 105 LEU A CA 1
ATOM 789 C C . LEU A 1 105 ? 3.168 -6.092 -0.853 1.00 96.25 105 LEU A C 1
ATOM 791 O O . LEU A 1 105 ? 2.243 -6.671 -0.291 1.00 96.25 105 LEU A O 1
ATOM 795 N N . LEU A 1 106 ? 3.601 -6.462 -2.057 1.00 96.50 106 LEU A N 1
ATOM 796 C CA . LEU A 1 106 ? 3.019 -7.576 -2.805 1.00 96.50 106 LEU A CA 1
ATOM 797 C C . LEU A 1 106 ? 3.236 -8.933 -2.120 1.00 96.50 106 LEU A C 1
ATOM 799 O O . LEU A 1 106 ? 2.341 -9.775 -2.124 1.00 96.50 106 LEU A O 1
ATOM 803 N N . LEU A 1 107 ? 4.407 -9.154 -1.516 1.00 96.75 107 LEU A N 1
ATOM 804 C CA . LEU A 1 107 ? 4.668 -10.354 -0.719 1.00 96.75 107 LEU A CA 1
ATOM 805 C C . LEU A 1 107 ? 3.804 -10.396 0.543 1.00 96.75 107 LEU A C 1
ATOM 807 O O . LEU A 1 107 ? 3.321 -11.471 0.891 1.00 96.75 107 LEU A O 1
ATOM 811 N N . TRP A 1 108 ? 3.591 -9.247 1.191 1.00 96.19 108 TRP A N 1
ATOM 812 C CA . TRP A 1 108 ? 2.693 -9.136 2.340 1.00 96.19 108 TRP A CA 1
ATOM 813 C C . TRP A 1 108 ? 1.247 -9.468 1.950 1.00 96.19 108 TRP A C 1
ATOM 815 O O . TRP A 1 108 ? 0.607 -10.278 2.609 1.00 96.19 108 TRP A O 1
ATOM 825 N N . LEU A 1 109 ? 0.742 -8.939 0.832 1.00 95.00 109 LEU A N 1
ATOM 826 C CA . LEU A 1 109 ? -0.586 -9.303 0.319 1.00 95.00 109 LEU A CA 1
ATOM 827 C C . LEU A 1 109 ? -0.688 -10.807 0.030 1.00 95.00 109 LEU A C 1
ATOM 829 O O . LEU A 1 109 ? -1.619 -11.473 0.479 1.00 95.00 109 LEU A O 1
ATOM 833 N N . ASN A 1 110 ? 0.320 -11.372 -0.638 1.00 95.56 110 ASN A N 1
ATOM 834 C CA . ASN A 1 110 ? 0.360 -12.797 -0.950 1.00 95.56 110 ASN A CA 1
ATOM 835 C C . ASN A 1 110 ? 0.380 -13.684 0.307 1.00 95.56 110 ASN A C 1
ATOM 837 O O . ASN A 1 110 ? -0.273 -14.726 0.321 1.00 95.56 110 ASN A O 1
ATOM 841 N N . SER A 1 111 ? 1.096 -13.293 1.371 1.00 95.06 111 SER A N 1
ATOM 842 C CA . SER A 1 111 ? 1.089 -14.050 2.634 1.00 95.06 111 SER A CA 1
ATOM 843 C C . SER A 1 111 ? -0.270 -14.031 3.336 1.00 95.06 111 SER A C 1
ATOM 845 O O . SER A 1 111 ? -0.524 -14.898 4.167 1.00 95.06 111 SER A O 1
ATOM 847 N N . HIS A 1 112 ? -1.141 -13.088 2.975 1.00 92.44 112 HIS A N 1
ATOM 848 C CA . HIS A 1 112 ? -2.513 -12.972 3.466 1.00 92.44 112 HIS A CA 1
ATOM 849 C C . HIS A 1 112 ? -3.558 -13.529 2.479 1.00 92.44 112 HIS A C 1
ATOM 851 O O . HIS A 1 112 ? -4.749 -13.314 2.669 1.00 92.44 112 HIS A O 1
ATOM 857 N N . GLY A 1 113 ? -3.132 -14.274 1.450 1.00 90.69 113 GLY A N 1
ATOM 858 C CA . GLY A 1 113 ? -4.016 -14.937 0.481 1.00 90.69 113 GLY A CA 1
ATOM 859 C C . GLY A 1 113 ? -4.201 -14.185 -0.841 1.00 90.69 113 GLY A C 1
ATOM 860 O O . GLY A 1 113 ? -4.609 -14.787 -1.836 1.00 90.69 113 GLY A O 1
ATOM 861 N N . GLU A 1 114 ? -3.790 -12.918 -0.909 1.00 90.31 114 GLU A N 1
ATOM 862 C CA . GLU A 1 114 ? -3.966 -12.054 -2.080 1.00 90.31 114 GLU A CA 1
ATOM 863 C C . GLU A 1 114 ? -2.781 -12.136 -3.049 1.00 90.31 114 GLU A C 1
ATOM 865 O O . GLU A 1 114 ? -1.940 -11.244 -3.163 1.00 90.31 114 GLU A O 1
ATOM 870 N N . SER A 1 115 ? -2.706 -13.252 -3.774 1.00 90.38 115 SER A N 1
ATOM 871 C CA . SER A 1 115 ? -1.612 -13.551 -4.717 1.00 90.38 115 SER A CA 1
ATOM 872 C C . SER A 1 115 ? -1.718 -12.843 -6.078 1.00 90.38 115 SER A C 1
ATOM 874 O O . SER A 1 115 ? -0.730 -12.752 -6.815 1.00 90.38 115 SER A O 1
ATOM 876 N N . GLY A 1 116 ? -2.907 -12.343 -6.435 1.00 88.69 116 GLY A N 1
ATOM 877 C CA . GLY A 1 116 ? -3.198 -11.740 -7.742 1.00 88.69 116 GLY A CA 1
ATOM 878 C C . GLY A 1 116 ? -2.249 -10.595 -8.122 1.00 88.69 116 GLY A C 1
ATOM 879 O O . GLY A 1 116 ? -1.594 -10.696 -9.166 1.00 88.69 116 GLY A O 1
ATOM 880 N N . PRO A 1 117 ? -2.110 -9.558 -7.273 1.00 90.75 117 PRO A N 1
ATOM 881 C CA . PRO A 1 117 ? -1.221 -8.428 -7.537 1.00 90.75 117 PRO A CA 1
ATOM 882 C C . PRO A 1 117 ? 0.249 -8.831 -7.728 1.00 90.75 117 PRO A C 1
ATOM 884 O O . PRO A 1 117 ? 0.907 -8.345 -8.649 1.00 90.75 117 PRO A O 1
ATOM 887 N N . LEU A 1 118 ? 0.771 -9.756 -6.908 1.00 94.31 118 LEU A N 1
ATOM 888 C CA . LEU A 1 118 ? 2.159 -10.219 -7.027 1.00 94.31 118 LEU A CA 1
ATOM 889 C C . LEU A 1 118 ? 2.394 -10.920 -8.368 1.00 94.31 118 LEU A C 1
ATOM 891 O O . LEU A 1 118 ? 3.372 -10.633 -9.058 1.00 94.31 118 LEU A O 1
ATOM 895 N N . ARG A 1 119 ? 1.477 -11.808 -8.763 1.00 92.25 119 ARG A N 1
ATOM 896 C CA . ARG A 1 119 ? 1.567 -12.524 -10.039 1.00 92.25 119 ARG A CA 1
ATOM 897 C C . ARG A 1 119 ? 1.556 -11.563 -11.227 1.00 92.25 119 ARG A C 1
ATOM 899 O O . ARG A 1 119 ? 2.396 -11.702 -12.113 1.00 92.25 119 ARG A O 1
ATOM 906 N N . GLN A 1 120 ? 0.651 -10.583 -11.229 1.00 89.69 120 GLN A N 1
ATOM 907 C CA . GLN A 1 120 ? 0.582 -9.576 -12.290 1.00 89.69 120 GLN A CA 1
ATOM 908 C C . GLN A 1 120 ? 1.874 -8.758 -12.373 1.00 89.69 120 GLN A C 1
ATOM 910 O O . GLN A 1 120 ? 2.436 -8.609 -13.457 1.00 89.69 120 GLN A O 1
ATOM 915 N N . PHE A 1 121 ? 2.382 -8.288 -11.232 1.00 91.06 121 PHE A N 1
ATOM 916 C CA . PHE A 1 121 ? 3.625 -7.525 -11.176 1.00 91.06 121 PHE A CA 1
ATOM 917 C C . PHE A 1 121 ? 4.807 -8.310 -11.759 1.00 91.06 121 PHE A C 1
ATOM 919 O O . PHE A 1 121 ? 5.565 -7.781 -12.571 1.00 91.06 121 PHE A O 1
ATOM 926 N N . GLU A 1 122 ? 4.951 -9.588 -11.399 1.00 93.12 122 GLU A N 1
ATOM 927 C CA . GLU A 1 122 ? 6.014 -10.444 -11.935 1.00 93.12 122 GLU A CA 1
ATOM 928 C C . GLU A 1 122 ? 5.850 -10.731 -13.437 1.00 93.12 122 GLU A C 1
ATOM 930 O O . GLU A 1 122 ? 6.836 -10.821 -14.171 1.00 93.12 122 GLU A O 1
ATOM 935 N N . GLU A 1 123 ? 4.620 -10.891 -13.927 1.00 91.62 123 GLU A N 1
ATOM 936 C CA . GLU A 1 123 ? 4.345 -11.066 -15.355 1.00 91.62 123 GLU A CA 1
ATOM 937 C C . GLU A 1 123 ? 4.688 -9.812 -16.168 1.00 91.62 123 GLU A C 1
ATOM 939 O O . GLU A 1 123 ? 5.312 -9.923 -17.232 1.00 91.62 123 GLU A O 1
ATOM 944 N N . ASP A 1 124 ? 4.322 -8.636 -15.660 1.00 89.19 124 ASP A N 1
ATOM 945 C CA . ASP A 1 124 ? 4.627 -7.347 -16.275 1.00 89.19 124 ASP A CA 1
ATOM 946 C C . ASP A 1 124 ? 6.129 -7.060 -16.250 1.00 89.19 124 ASP A C 1
ATOM 948 O O . ASP A 1 124 ? 6.680 -6.614 -17.257 1.00 89.19 124 ASP A O 1
ATOM 952 N N . ASP A 1 125 ? 6.823 -7.401 -15.164 1.00 89.25 125 ASP A N 1
ATOM 953 C CA . ASP A 1 125 ? 8.27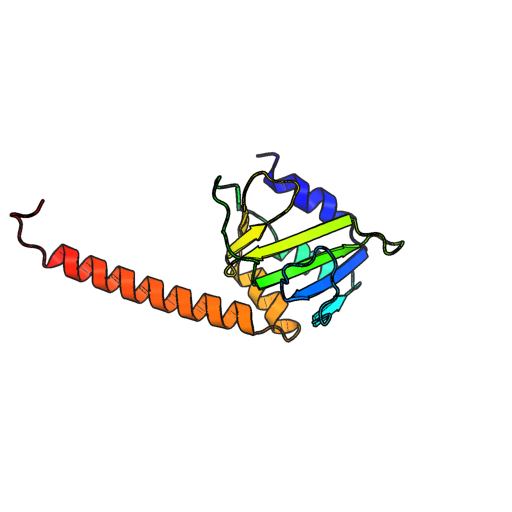6 -7.274 -15.074 1.00 89.25 125 ASP A CA 1
ATOM 954 C C . ASP A 1 125 ? 8.996 -8.152 -16.106 1.00 89.25 125 ASP A C 1
ATOM 956 O O . ASP A 1 125 ? 9.798 -7.666 -16.912 1.00 89.25 125 ASP A O 1
ATOM 960 N N . ARG A 1 126 ? 8.607 -9.432 -16.205 1.00 91.88 126 ARG A N 1
ATOM 961 C CA . ARG A 1 126 ? 9.115 -10.337 -17.249 1.00 91.88 126 ARG A CA 1
ATOM 962 C C . ARG A 1 126 ? 8.816 -9.802 -18.652 1.00 91.88 126 ARG A C 1
ATOM 964 O O . ARG A 1 126 ? 9.630 -9.981 -19.561 1.00 91.88 126 ARG A O 1
ATOM 971 N N . ARG A 1 127 ? 7.647 -9.185 -18.869 1.00 89.94 127 ARG A N 1
ATOM 972 C CA . ARG A 1 127 ? 7.274 -8.594 -20.164 1.00 89.94 127 ARG A CA 1
ATOM 973 C C . ARG A 1 127 ? 8.153 -7.388 -20.494 1.00 89.94 127 ARG A C 1
ATOM 975 O O . ARG A 1 127 ? 8.670 -7.341 -21.609 1.00 89.94 127 ARG A O 1
ATOM 982 N N . ARG A 1 128 ? 8.372 -6.480 -19.538 1.00 89.00 128 ARG A N 1
ATOM 983 C CA . ARG A 1 128 ? 9.261 -5.317 -19.686 1.00 89.00 128 ARG A CA 1
ATOM 984 C C . ARG A 1 128 ? 10.688 -5.741 -20.013 1.00 89.00 128 ARG A C 1
ATOM 986 O O . ARG A 1 128 ? 11.249 -5.230 -20.976 1.00 89.00 128 ARG A O 1
ATOM 993 N N . GLY A 1 129 ? 11.227 -6.737 -19.307 1.00 89.69 129 GLY A N 1
ATOM 994 C CA . GLY A 1 129 ? 12.559 -7.276 -19.595 1.00 89.69 129 GLY A CA 1
ATOM 995 C C . GLY A 1 129 ? 12.688 -7.793 -21.033 1.00 89.69 129 GLY A C 1
ATOM 996 O O . GLY A 1 129 ? 13.615 -7.419 -21.749 1.00 89.69 129 GLY A O 1
ATOM 997 N N . ARG A 1 130 ? 11.708 -8.579 -21.509 1.00 91.75 130 ARG A N 1
ATOM 998 C CA . ARG A 1 130 ? 11.685 -9.060 -22.905 1.00 91.75 130 ARG A CA 1
ATOM 999 C C . ARG A 1 130 ? 11.597 -7.920 -23.920 1.00 91.75 130 ARG A C 1
ATOM 1001 O O . ARG A 1 130 ? 12.292 -7.965 -24.933 1.00 91.75 130 ARG A O 1
ATOM 1008 N N . MET A 1 131 ? 10.751 -6.922 -23.661 1.00 87.94 131 MET A N 1
ATOM 1009 C CA . MET A 1 131 ? 10.600 -5.753 -24.532 1.00 87.94 131 MET A CA 1
ATOM 1010 C C . MET A 1 131 ? 11.894 -4.943 -24.606 1.00 87.94 131 MET A C 1
ATOM 1012 O O . MET A 1 131 ? 12.302 -4.582 -25.700 1.00 87.94 131 MET A O 1
ATOM 1016 N N . GLN A 1 132 ? 12.580 -4.733 -23.482 1.00 90.94 132 GLN A N 1
ATOM 1017 C CA . GLN A 1 132 ? 13.836 -3.987 -23.442 1.00 90.94 132 GLN A CA 1
ATOM 1018 C C . GLN A 1 132 ? 14.956 -4.706 -24.207 1.00 90.94 132 GLN A C 1
ATOM 1020 O O . GLN A 1 132 ? 15.678 -4.079 -24.980 1.00 90.94 132 GLN A O 1
ATOM 1025 N N . THR A 1 133 ? 15.073 -6.032 -24.060 1.00 90.44 133 THR A N 1
ATOM 1026 C CA . THR A 1 133 ? 16.008 -6.831 -24.871 1.00 90.44 133 THR A CA 1
ATOM 1027 C C . THR A 1 133 ? 15.674 -6.738 -26.358 1.00 90.44 133 THR A C 1
ATOM 1029 O O . THR A 1 133 ? 16.565 -6.549 -27.185 1.00 90.44 133 THR A O 1
ATOM 1032 N N . GLN A 1 134 ? 14.391 -6.844 -26.709 1.00 89.81 134 GLN A N 1
ATOM 1033 C CA . GLN A 1 134 ? 13.945 -6.735 -28.092 1.00 89.81 134 GLN A CA 1
ATOM 1034 C C . GLN A 1 134 ? 14.230 -5.340 -28.666 1.00 89.81 134 GLN A C 1
ATOM 1036 O O . GLN A 1 134 ? 14.769 -5.250 -29.763 1.00 89.81 134 GLN A O 1
ATOM 1041 N N . GLU A 1 135 ? 13.925 -4.266 -27.941 1.00 89.75 135 GLU A N 1
ATOM 1042 C CA . GLU A 1 135 ? 14.216 -2.890 -28.351 1.00 89.75 135 GLU A CA 1
ATOM 1043 C C . GLU A 1 135 ? 15.718 -2.677 -28.566 1.00 89.75 135 GLU A C 1
ATOM 1045 O O . GLU A 1 135 ? 16.115 -2.114 -29.584 1.00 89.75 135 GLU A O 1
ATOM 1050 N N . ALA A 1 136 ? 16.560 -3.179 -27.659 1.00 90.94 136 ALA A N 1
ATOM 1051 C CA . ALA A 1 136 ? 18.010 -3.111 -27.810 1.00 90.94 136 ALA A CA 1
ATOM 1052 C C . ALA A 1 136 ? 18.487 -3.836 -29.079 1.00 90.94 136 ALA A C 1
ATOM 1054 O O . ALA A 1 136 ? 19.309 -3.299 -29.821 1.00 90.94 136 ALA A O 1
ATOM 1055 N N . HIS A 1 137 ? 17.937 -5.020 -29.372 1.00 90.62 137 HIS A N 1
ATOM 1056 C CA . HIS A 1 137 ? 18.230 -5.738 -30.614 1.00 90.62 137 HIS A CA 1
ATOM 1057 C C . HIS A 1 137 ? 17.759 -4.972 -31.856 1.00 90.62 137 HIS A C 1
ATOM 1059 O O . HIS A 1 137 ? 18.508 -4.879 -32.825 1.00 90.62 137 HIS A O 1
ATOM 1065 N N . TRP A 1 138 ? 16.550 -4.400 -31.832 1.00 88.56 138 TRP A N 1
ATOM 1066 C CA . TRP A 1 138 ? 16.037 -3.578 -32.932 1.00 88.56 138 TRP A CA 1
ATOM 1067 C C . TRP A 1 138 ? 16.923 -2.361 -33.185 1.00 88.56 138 TRP A C 1
ATOM 1069 O O . TRP A 1 138 ? 17.312 -2.139 -34.327 1.00 88.56 138 TRP A O 1
ATOM 1079 N N . ARG A 1 139 ? 17.296 -1.617 -32.136 1.00 88.62 139 ARG A N 1
ATOM 1080 C CA . ARG A 1 139 ? 18.206 -0.466 -32.233 1.00 88.62 139 ARG A CA 1
ATOM 1081 C C . ARG A 1 139 ? 19.571 -0.868 -32.793 1.00 88.62 139 ARG A C 1
ATOM 1083 O O . ARG A 1 139 ? 20.089 -0.179 -33.660 1.00 88.62 139 ARG A O 1
ATOM 1090 N N . ALA A 1 140 ? 20.132 -1.999 -32.363 1.00 90.19 140 ALA A N 1
ATOM 1091 C CA . ALA A 1 140 ? 21.412 -2.493 -32.880 1.00 90.19 140 ALA A CA 1
ATOM 1092 C C . ALA A 1 140 ? 21.354 -2.923 -34.360 1.00 90.19 140 ALA A C 1
ATOM 1094 O O . ALA A 1 140 ? 22.378 -2.921 -35.040 1.00 90.19 140 ALA A O 1
ATOM 1095 N N . ALA A 1 141 ? 20.173 -3.301 -34.855 1.00 89.69 141 ALA A N 1
ATOM 1096 C CA . ALA A 1 141 ? 19.945 -3.685 -36.244 1.00 89.69 141 ALA A CA 1
ATOM 1097 C C . ALA A 1 141 ? 19.461 -2.522 -37.135 1.00 89.69 141 ALA A C 1
ATOM 1099 O O . ALA A 1 141 ? 19.288 -2.726 -38.340 1.00 89.69 141 ALA A O 1
ATOM 1100 N N . MET A 1 142 ? 19.217 -1.326 -36.578 1.00 86.19 142 MET A N 1
ATOM 1101 C CA . MET A 1 142 ? 18.754 -0.174 -37.354 1.00 86.19 142 MET A CA 1
ATOM 1102 C C . MET A 1 142 ? 19.844 0.300 -38.331 1.00 86.19 142 MET A C 1
ATOM 1104 O O . MET A 1 142 ? 20.989 0.508 -37.926 1.00 86.19 142 MET A O 1
ATOM 1108 N N . PRO A 1 143 ? 19.517 0.488 -39.626 1.00 80.69 143 PRO A N 1
ATOM 1109 C CA . PRO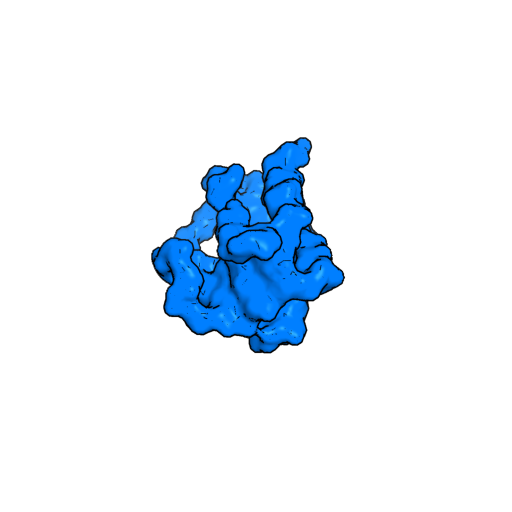 A 1 143 ? 20.438 1.094 -40.578 1.00 80.69 143 PRO A CA 1
ATOM 1110 C C . PRO A 1 143 ? 20.777 2.527 -40.162 1.00 80.69 143 PRO A C 1
ATOM 1112 O O . PRO A 1 143 ? 19.891 3.293 -39.794 1.00 80.69 143 PRO A O 1
ATOM 1115 N N . THR A 1 144 ? 22.037 2.923 -40.332 1.00 76.75 144 THR A N 1
ATOM 1116 C CA . THR A 1 144 ? 22.588 4.233 -39.925 1.00 76.75 144 THR A CA 1
ATOM 1117 C C . THR A 1 144 ? 21.955 5.439 -40.639 1.00 76.75 144 THR A C 1
ATOM 1119 O O . THR A 1 144 ? 22.313 6.578 -40.376 1.00 76.75 144 THR A O 1
ATOM 1122 N N . THR A 1 145 ? 21.036 5.220 -41.582 1.00 76.88 145 THR A N 1
ATOM 1123 C CA . THR A 1 145 ? 20.344 6.278 -42.336 1.00 76.88 145 THR A CA 1
ATOM 1124 C C . THR A 1 145 ? 19.035 6.739 -41.685 1.00 76.88 145 THR A C 1
ATOM 1126 O O . THR A 1 145 ? 18.287 7.478 -42.321 1.00 76.88 145 THR A O 1
ATOM 1129 N N . LEU A 1 146 ? 18.722 6.270 -40.472 1.00 60.19 146 LEU A N 1
ATOM 1130 C CA . LEU A 1 146 ? 17.511 6.620 -39.715 1.00 60.19 146 LEU A CA 1
ATOM 1131 C C . LEU A 1 146 ? 17.801 7.302 -38.360 1.00 60.19 146 LEU A C 1
ATOM 1133 O O . LEU A 1 146 ? 16.872 7.426 -37.563 1.00 60.19 146 LEU A O 1
ATOM 1137 N N . ASP A 1 147 ? 19.043 7.737 -38.119 1.00 52.94 147 ASP A N 1
ATOM 1138 C CA . ASP A 1 147 ? 19.422 8.544 -36.943 1.00 52.94 147 ASP A CA 1
ATOM 1139 C C . ASP A 1 147 ? 19.125 10.043 -37.135 1.00 52.94 147 ASP A C 1
ATOM 1141 O O . ASP A 1 147 ? 19.393 10.574 -38.242 1.00 52.94 147 ASP A O 1
#

Radius of gyration: 18.06 Å; chains: 1; bounding box: 41×31×61 Å

Sequence (147 aa):
MPETSELDAVLQHASRVRVAAAVASTAVDGEILVDLSDPAELDRLRTAMSVEAVHGFRCMCLGDVRFEFLDADARQLTAVVLHHGATLRWDGWESDAVLAGGRLLLLWLNSHGESGPLRQFEEDDRRRGRMQTQEAHWRAAMPTTLD

pLDDT: mean 89.04, std 11.21, range [48.22, 98.12]

Secondary structure (DSSP, 8-state):
--HHHHHHHHHTT-SEEEEEE--SSSS--S-EEEEE--HHHHHHHHHHT-EEEE-S---SS--SEEEEEE-TTS-EEEEEEEETTTEEEETTSSS-EEETTHHHHHHHHHHTT--HHHHHHHHHHHHHHHHHHHHHHHHHHS-GGG-

Foldseek 3Di:
DVLQCVVLVLLVQFQKKWKFFQDPDPDPPGDTLDIDRDVVLSVLLSLQQRFDFFDLAADPDSAGMKMFTAGPVRHTSFMWGHHLLFWIDGPSDPHITGGPHSLSNQVSCVVSVNNPSVVSSVVVVVVVVVVVVVVVVVVVPDDPVPD